Protein AF-A0A2D7F8G1-F1 (afdb_monomer_lite)

Sequence (127 aa):
MSGIPSNIEEQWAGTLAFIRKSHPWHRNAFIIFNVLLTALNIYGGPPWWGLWPLLITGLIYALHYLIYKASVIDDDWVDARAVDLRYKSYDQGHIDFIAERHDLDQVNDMLVKKGKEDKKRRKGNAD

Radius of gyration: 33.21 Å; chains: 1; bounding box: 49×46×98 Å

Structure (mmCIF, N/CA/C/O backbone):
data_AF-A0A2D7F8G1-F1
#
_entry.id   AF-A0A2D7F8G1-F1
#
loop_
_atom_site.group_PDB
_atom_site.id
_atom_site.type_symbol
_atom_site.label_atom_id
_atom_site.label_alt_id
_atom_site.label_comp_id
_atom_site.label_asym_id
_atom_site.label_entity_id
_atom_site.label_seq_id
_atom_site.pdbx_PDB_ins_code
_atom_site.Cartn_x
_atom_site.Cartn_y
_atom_site.Cartn_z
_atom_site.occupancy
_atom_site.B_iso_or_equiv
_atom_site.auth_seq_id
_atom_site.auth_comp_id
_atom_site.auth_asym_id
_atom_site.auth_atom_id
_atom_site.pdbx_PDB_model_num
ATOM 1 N N . MET A 1 1 ? -20.289 27.760 13.287 1.00 42.66 1 MET A N 1
ATOM 2 C CA . MET A 1 1 ? -20.699 27.331 11.934 1.00 42.66 1 MET A CA 1
ATOM 3 C C . MET A 1 1 ? -19.642 27.812 10.950 1.00 42.66 1 MET A C 1
ATOM 5 O O . MET A 1 1 ? -19.707 28.948 10.506 1.00 42.66 1 MET A O 1
ATOM 9 N N . SER A 1 2 ? -18.608 27.007 10.700 1.00 53.59 2 SER A N 1
ATOM 10 C CA . SER A 1 2 ? -17.578 27.294 9.694 1.00 53.59 2 SER A CA 1
ATOM 11 C C . SER A 1 2 ? -18.009 26.654 8.378 1.00 53.59 2 SER A C 1
ATOM 13 O O . SER A 1 2 ? -17.959 25.434 8.244 1.00 53.59 2 SER A O 1
ATOM 15 N N . GLY A 1 3 ? -18.501 27.471 7.446 1.00 53.44 3 GLY A N 1
ATOM 16 C CA . GLY A 1 3 ? -18.834 27.030 6.096 1.00 53.44 3 GLY A CA 1
ATOM 17 C C . GLY A 1 3 ? -17.558 26.643 5.360 1.00 53.44 3 GLY A C 1
ATOM 18 O O . GLY A 1 3 ? -16.734 27.506 5.066 1.00 53.44 3 GLY A O 1
ATOM 19 N N . ILE A 1 4 ? -17.381 25.348 5.107 1.00 63.56 4 ILE A N 1
ATOM 20 C CA . ILE A 1 4 ? -16.362 24.859 4.178 1.00 63.56 4 ILE A CA 1
ATOM 21 C C . ILE A 1 4 ? -16.738 25.419 2.798 1.00 63.56 4 ILE A C 1
ATOM 23 O O . ILE A 1 4 ? -17.893 25.270 2.390 1.00 63.56 4 ILE A O 1
ATOM 27 N N . PRO A 1 5 ? -15.832 26.116 2.094 1.00 59.25 5 PRO A N 1
ATOM 28 C CA . PRO A 1 5 ? -16.154 26.678 0.793 1.00 59.25 5 PRO A CA 1
ATOM 29 C C . PRO A 1 5 ? -16.443 25.542 -0.199 1.00 59.25 5 PRO A C 1
ATOM 31 O O . PRO A 1 5 ? -15.644 24.622 -0.368 1.00 59.25 5 PRO A O 1
ATOM 34 N N . SER A 1 6 ? -17.598 25.618 -0.864 1.00 66.12 6 SER A N 1
ATOM 35 C CA . SER A 1 6 ? -18.132 24.593 -1.776 1.00 66.12 6 SER A CA 1
ATOM 36 C C . SER A 1 6 ? -17.268 24.328 -3.017 1.00 66.12 6 SER A C 1
ATOM 38 O O . SER A 1 6 ? -17.543 23.397 -3.764 1.00 66.12 6 SER A O 1
ATOM 40 N N . ASN A 1 7 ? -16.211 25.117 -3.242 1.00 66.19 7 ASN A N 1
ATOM 41 C CA . ASN A 1 7 ? -15.282 24.944 -4.359 1.00 66.19 7 ASN A CA 1
ATOM 42 C C . ASN A 1 7 ? -14.215 23.858 -4.120 1.00 66.19 7 ASN A C 1
ATOM 44 O O . ASN A 1 7 ? -13.558 23.437 -5.070 1.00 66.19 7 ASN A O 1
ATOM 48 N N . ILE A 1 8 ? -14.017 23.422 -2.871 1.00 62.50 8 ILE A N 1
ATOM 49 C CA . ILE A 1 8 ? -13.022 22.401 -2.522 1.00 62.50 8 ILE A CA 1
ATOM 50 C C . ILE A 1 8 ? -13.524 21.024 -2.979 1.00 62.50 8 ILE A C 1
ATOM 52 O O . ILE A 1 8 ? -12.790 20.288 -3.632 1.00 62.50 8 ILE A O 1
ATOM 56 N N . GLU A 1 9 ? -14.797 20.719 -2.724 1.00 57.72 9 GLU A N 1
ATOM 57 C CA . GLU A 1 9 ? -15.470 19.473 -3.125 1.00 57.72 9 GLU A CA 1
ATOM 58 C C . GLU A 1 9 ? -15.403 19.242 -4.651 1.00 57.72 9 GLU A C 1
ATOM 60 O O . GLU A 1 9 ? -15.039 18.155 -5.103 1.00 57.72 9 GLU A O 1
ATOM 65 N N . GLU A 1 10 ? -15.649 20.278 -5.466 1.00 61.38 10 GLU A N 1
ATOM 66 C CA . GLU A 1 10 ? -15.577 20.180 -6.935 1.00 61.38 10 GLU A CA 1
ATOM 67 C C . GLU A 1 10 ? -14.147 19.964 -7.462 1.00 61.38 10 GLU A C 1
ATOM 69 O O . GLU A 1 10 ? -13.944 19.189 -8.404 1.00 61.38 10 GLU A O 1
ATOM 74 N N . GLN A 1 11 ? -13.137 20.603 -6.854 1.00 64.00 11 GLN A N 1
ATOM 75 C CA . GLN A 1 11 ? -11.735 20.422 -7.257 1.00 64.00 11 GLN A CA 1
ATOM 76 C C . GLN A 1 11 ? -11.228 19.007 -6.959 1.00 64.00 11 GLN A C 1
ATOM 78 O O . GLN A 1 11 ? -10.536 18.405 -7.790 1.00 64.00 11 GLN A O 1
ATOM 83 N N . TRP A 1 12 ? -11.592 18.443 -5.805 1.00 62.25 12 TRP A N 1
ATOM 84 C CA . TRP A 1 12 ? -11.231 17.065 -5.475 1.00 62.25 12 TRP A CA 1
ATOM 85 C C . TRP A 1 12 ? -11.991 16.064 -6.343 1.00 62.25 12 TRP A C 1
ATOM 87 O O . TRP A 1 12 ? -11.367 15.138 -6.861 1.00 62.25 12 TRP A O 1
ATOM 97 N N . ALA A 1 13 ? -13.283 16.277 -6.612 1.00 63.03 13 ALA A N 1
ATOM 98 C CA . ALA A 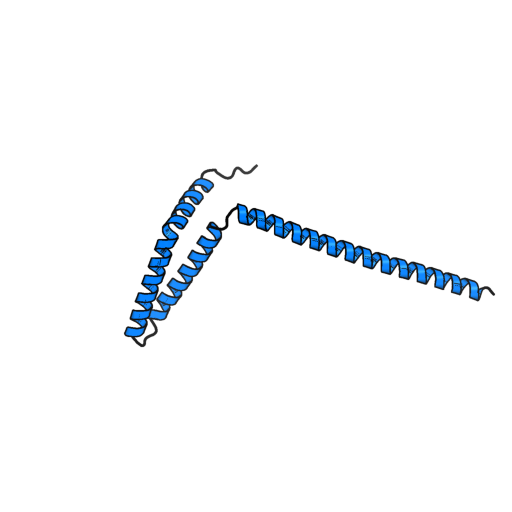1 13 ? -14.076 15.378 -7.451 1.00 63.03 13 ALA A CA 1
ATOM 99 C C . ALA A 1 13 ? -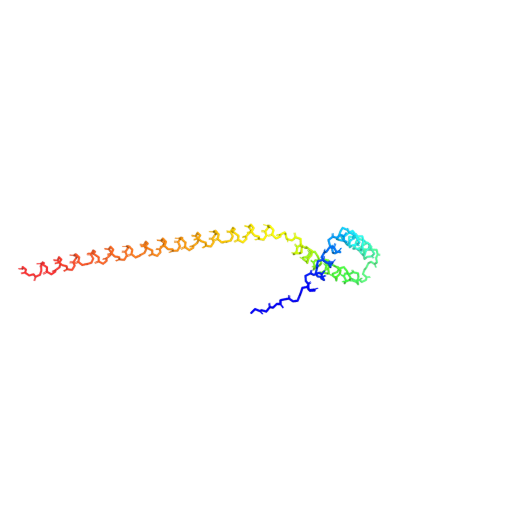13.497 15.220 -8.872 1.00 63.03 13 ALA A C 1
ATOM 101 O O . ALA A 1 13 ? -13.331 14.095 -9.356 1.00 63.03 13 ALA A O 1
ATOM 102 N N . GLY A 1 14 ? -13.109 16.323 -9.524 1.00 64.75 14 GLY A N 1
ATOM 103 C CA . GLY A 1 14 ? -12.484 16.284 -10.854 1.00 64.75 14 GLY A CA 1
ATOM 104 C C . GLY A 1 14 ? -11.115 15.591 -10.862 1.00 64.75 14 GLY A C 1
ATOM 105 O O . GLY A 1 14 ? -10.815 14.792 -11.754 1.00 64.75 14 GLY A O 1
ATOM 106 N N . THR A 1 15 ? -10.304 15.840 -9.832 1.00 64.88 15 THR A N 1
ATOM 107 C CA . THR A 1 15 ? -8.961 15.257 -9.692 1.00 64.88 15 THR A CA 1
ATOM 108 C C . THR A 1 15 ? -9.032 13.748 -9.436 1.00 64.88 15 THR A C 1
ATOM 110 O O . THR A 1 15 ? -8.316 12.969 -10.068 1.00 64.88 15 THR A O 1
ATOM 113 N N . LEU A 1 16 ? -9.953 13.307 -8.577 1.00 63.91 16 LEU A N 1
ATOM 114 C CA . LEU A 1 16 ? -10.175 11.895 -8.261 1.00 63.91 16 LEU A CA 1
ATOM 115 C C . LEU A 1 16 ? -10.766 11.129 -9.456 1.00 63.91 16 LEU A C 1
ATOM 117 O O . LEU A 1 16 ? -10.352 9.999 -9.732 1.00 63.91 16 LEU A O 1
ATOM 121 N N . ALA A 1 17 ? -11.672 11.750 -10.220 1.00 64.56 17 ALA A N 1
ATOM 122 C CA . ALA A 1 17 ? -12.223 11.166 -11.443 1.00 64.56 17 ALA A CA 1
ATOM 123 C C . ALA A 1 17 ? -11.150 10.969 -12.532 1.00 64.56 17 ALA A C 1
ATOM 125 O O . ALA A 1 17 ? -11.112 9.919 -13.184 1.00 64.56 17 ALA A O 1
ATOM 126 N N . PHE A 1 18 ? -10.242 11.938 -12.699 1.00 62.88 18 PHE A N 1
ATOM 127 C CA . PHE A 1 18 ? -9.095 11.819 -13.603 1.00 62.88 18 PHE A CA 1
ATOM 128 C C . PHE A 1 18 ? -8.158 10.678 -13.183 1.00 62.88 18 PHE A C 1
ATOM 130 O O . PHE A 1 18 ? -7.863 9.804 -14.001 1.00 62.88 18 PHE A O 1
ATOM 137 N N . ILE A 1 19 ? -7.776 10.628 -11.901 1.00 65.44 19 ILE A N 1
ATOM 138 C CA . ILE A 1 19 ? -6.920 9.574 -11.330 1.00 65.44 19 ILE A CA 1
ATOM 139 C C . ILE A 1 19 ? -7.540 8.185 -11.542 1.00 65.44 19 ILE A C 1
ATOM 141 O O . ILE A 1 19 ? -6.854 7.236 -11.931 1.00 65.44 19 ILE A O 1
ATOM 145 N N . ARG A 1 20 ? -8.857 8.049 -11.343 1.00 65.25 20 ARG A N 1
ATOM 146 C CA . ARG A 1 20 ? -9.552 6.765 -11.490 1.00 65.25 20 ARG A CA 1
ATOM 147 C C . ARG A 1 20 ? -9.540 6.254 -12.930 1.00 65.25 20 ARG A C 1
ATOM 149 O O . ARG A 1 20 ? -9.351 5.058 -13.152 1.00 65.25 20 ARG A O 1
ATOM 156 N N . LYS A 1 21 ? -9.710 7.151 -13.903 1.00 69.44 21 LYS A N 1
ATOM 157 C CA . LYS A 1 21 ? -9.724 6.810 -15.332 1.00 69.44 21 LYS A CA 1
ATOM 158 C C . LYS A 1 21 ? -8.322 6.547 -15.889 1.00 69.44 21 LYS A C 1
ATOM 160 O O . LYS A 1 21 ? -8.173 5.702 -16.769 1.00 69.44 21 LYS A O 1
ATOM 165 N N . SER A 1 22 ? -7.298 7.236 -15.384 1.00 67.44 22 SER A N 1
ATOM 166 C CA . SER A 1 22 ? -5.916 7.099 -15.861 1.00 67.44 22 SER A CA 1
ATOM 167 C C . SER A 1 22 ? -5.141 5.944 -15.209 1.00 67.44 22 SER A C 1
ATOM 169 O O . SER A 1 22 ? -4.127 5.505 -15.753 1.00 67.44 22 SER A O 1
ATOM 171 N N . HIS A 1 23 ? -5.627 5.386 -14.094 1.00 69.06 23 HIS A N 1
ATOM 172 C CA . HIS A 1 23 ? -4.982 4.292 -13.358 1.00 69.06 23 HIS A CA 1
ATOM 173 C C . HIS A 1 23 ? -4.543 3.070 -14.206 1.00 69.06 23 HIS A C 1
ATOM 175 O O . HIS A 1 23 ? -3.383 2.663 -14.087 1.00 69.06 23 HIS A O 1
ATOM 181 N N . PRO A 1 24 ? -5.372 2.469 -15.093 1.00 73.25 24 PRO A N 1
ATOM 182 C CA . PRO A 1 24 ? -4.924 1.329 -15.901 1.00 73.25 24 PRO A CA 1
ATOM 183 C C . PRO A 1 24 ? -3.810 1.704 -16.889 1.00 73.25 24 PRO A C 1
ATOM 185 O O . PRO A 1 24 ? -2.955 0.872 -17.189 1.00 73.25 24 PRO A O 1
ATOM 188 N N . TRP A 1 25 ? -3.787 2.955 -17.358 1.00 78.06 25 TRP A N 1
ATOM 189 C CA . TRP A 1 25 ? -2.734 3.464 -18.232 1.00 78.06 25 TRP A CA 1
ATOM 190 C C . TRP A 1 25 ? -1.429 3.683 -17.462 1.00 78.06 25 TRP A C 1
ATOM 192 O O . TRP A 1 25 ? -0.388 3.203 -17.901 1.00 78.06 25 TRP A O 1
ATOM 202 N N . HIS A 1 26 ? -1.484 4.294 -16.273 1.00 76.81 26 HIS A N 1
ATOM 203 C CA . HIS A 1 26 ? -0.309 4.473 -15.412 1.00 76.81 26 HIS A CA 1
ATOM 204 C C . HIS A 1 26 ? 0.301 3.142 -14.971 1.00 76.81 26 HIS A C 1
ATOM 206 O O . HIS A 1 26 ? 1.519 2.987 -15.022 1.00 76.81 26 HIS A O 1
ATOM 212 N N . ARG A 1 27 ? -0.531 2.153 -14.615 1.00 79.38 27 ARG A N 1
ATOM 213 C CA . ARG A 1 27 ? -0.079 0.789 -14.309 1.00 79.38 27 ARG A CA 1
ATOM 214 C C . ARG A 1 27 ? 0.681 0.177 -15.480 1.00 79.38 27 ARG A C 1
ATOM 216 O O . ARG A 1 27 ? 1.793 -0.310 -15.304 1.00 79.38 27 ARG A O 1
ATOM 223 N N . ASN A 1 28 ? 0.088 0.193 -16.672 1.00 81.00 28 ASN A N 1
ATOM 224 C CA . ASN A 1 28 ? 0.702 -0.433 -17.838 1.00 81.00 28 ASN A CA 1
ATOM 225 C C . ASN A 1 28 ? 1.978 0.312 -18.264 1.00 81.00 28 ASN A C 1
ATOM 227 O O . ASN A 1 28 ? 2.982 -0.332 -18.554 1.00 81.00 28 ASN A O 1
ATOM 231 N N . ALA A 1 29 ? 1.978 1.649 -18.231 1.00 83.12 29 ALA A N 1
ATOM 232 C CA . ALA A 1 29 ? 3.160 2.464 -18.507 1.00 83.12 29 ALA A CA 1
ATOM 233 C C . ALA A 1 29 ? 4.292 2.188 -17.506 1.00 83.12 29 ALA A C 1
ATOM 235 O O . ALA A 1 29 ? 5.441 2.038 -17.913 1.00 83.12 29 ALA A O 1
ATOM 236 N N . PHE A 1 30 ? 3.970 2.049 -16.217 1.00 81.38 30 PHE A N 1
ATOM 237 C CA . PHE A 1 30 ? 4.938 1.709 -15.178 1.00 81.38 30 PHE A CA 1
ATOM 238 C C . PHE A 1 30 ? 5.564 0.325 -15.394 1.00 81.38 30 PHE A C 1
ATOM 240 O O . PHE A 1 30 ? 6.787 0.191 -15.319 1.00 81.38 30 PHE A O 1
ATOM 247 N N . ILE A 1 31 ? 4.745 -0.686 -15.706 1.00 84.81 31 ILE A N 1
ATOM 248 C CA . ILE A 1 31 ? 5.215 -2.049 -15.991 1.00 84.81 31 ILE A CA 1
ATOM 249 C C . ILE A 1 31 ? 6.128 -2.047 -17.218 1.00 84.81 31 ILE A C 1
ATOM 251 O O . ILE A 1 31 ? 7.237 -2.566 -17.146 1.00 84.81 31 ILE A O 1
ATOM 255 N N . ILE A 1 32 ? 5.696 -1.429 -18.321 1.00 87.06 32 ILE A N 1
ATOM 256 C CA . ILE A 1 32 ? 6.484 -1.364 -19.560 1.00 87.06 32 ILE A CA 1
ATOM 257 C C . ILE A 1 32 ? 7.812 -0.645 -19.309 1.00 87.06 32 ILE A C 1
ATOM 259 O O . ILE A 1 32 ? 8.863 -1.152 -19.692 1.00 87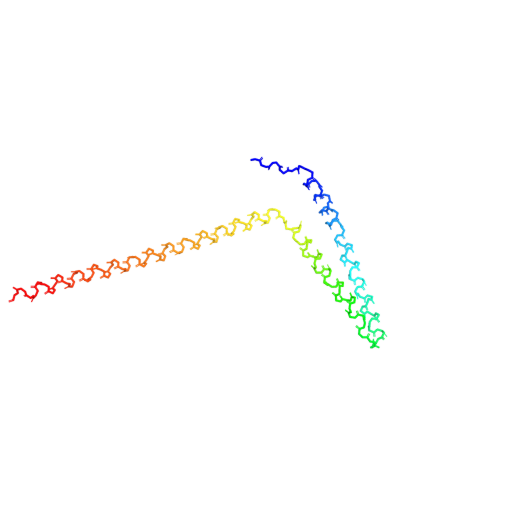.06 32 ILE A O 1
ATOM 263 N N . PHE A 1 33 ? 7.782 0.498 -18.620 1.00 86.12 33 PHE A N 1
ATOM 264 C CA . PHE A 1 33 ? 8.985 1.254 -18.289 1.00 86.12 33 PHE A CA 1
ATOM 265 C C . PHE A 1 33 ? 9.963 0.439 -17.432 1.00 86.12 33 PHE A C 1
ATOM 267 O O . PHE A 1 33 ? 11.148 0.387 -17.749 1.00 86.12 33 PHE A O 1
ATOM 274 N N . ASN A 1 34 ? 9.480 -0.246 -16.390 1.00 84.19 34 ASN A N 1
ATOM 275 C CA . ASN A 1 34 ? 10.334 -1.061 -15.522 1.00 84.19 34 ASN A CA 1
ATOM 276 C C . ASN A 1 34 ? 10.905 -2.272 -16.253 1.00 84.19 34 ASN A C 1
ATOM 278 O O . ASN A 1 34 ? 12.091 -2.542 -16.117 1.00 84.19 34 ASN A O 1
ATOM 282 N N . VAL A 1 35 ? 10.108 -2.962 -17.073 1.00 87.38 35 VAL A N 1
ATOM 283 C CA . VAL A 1 35 ? 10.587 -4.095 -17.880 1.00 87.38 35 VAL A CA 1
ATOM 284 C C . VAL A 1 35 ? 11.697 -3.651 -18.833 1.00 87.38 35 VAL A C 1
ATOM 286 O O . VAL A 1 35 ? 12.740 -4.301 -18.898 1.00 87.38 35 VAL A O 1
ATOM 289 N N . LEU A 1 36 ? 11.513 -2.524 -19.529 1.00 87.25 36 LEU A N 1
ATOM 290 C CA . LEU A 1 36 ? 12.532 -1.969 -20.423 1.00 87.25 36 LEU A CA 1
ATOM 291 C C . LEU A 1 36 ? 13.794 -1.565 -19.659 1.00 87.25 36 LEU A C 1
ATOM 293 O O . LEU A 1 36 ? 14.903 -1.886 -20.081 1.00 87.25 36 LEU A O 1
ATOM 297 N N . LEU A 1 37 ? 13.636 -0.898 -18.518 1.00 83.06 37 LEU A N 1
ATOM 298 C CA . LEU A 1 37 ? 14.755 -0.437 -17.707 1.00 83.06 37 LEU A CA 1
ATOM 299 C C . LEU A 1 37 ? 15.535 -1.608 -17.090 1.00 83.06 37 LEU A C 1
ATOM 301 O O . LEU A 1 37 ? 16.764 -1.592 -17.081 1.00 83.06 37 LEU A O 1
ATOM 305 N N . THR A 1 38 ? 14.847 -2.658 -16.638 1.00 82.38 38 THR A N 1
ATOM 306 C CA . THR A 1 38 ? 15.470 -3.902 -16.174 1.00 82.38 38 THR A CA 1
ATOM 307 C C . THR A 1 38 ? 16.205 -4.611 -17.309 1.00 82.38 38 THR A C 1
ATOM 309 O O . THR A 1 38 ? 17.342 -5.029 -17.109 1.00 82.38 38 THR A O 1
ATOM 312 N N . ALA A 1 39 ? 15.615 -4.708 -18.504 1.00 84.88 39 ALA A N 1
ATOM 313 C CA . ALA A 1 39 ? 16.273 -5.309 -19.664 1.00 84.88 39 ALA A CA 1
ATOM 314 C C . ALA A 1 39 ? 17.547 -4.543 -20.063 1.00 84.88 39 ALA A C 1
ATOM 316 O O . ALA A 1 39 ? 18.586 -5.158 -20.302 1.00 84.88 39 ALA A O 1
ATOM 317 N N . LEU A 1 40 ? 17.498 -3.206 -20.055 1.00 83.81 40 LEU A N 1
ATOM 318 C CA . LEU A 1 40 ? 18.664 -2.349 -20.290 1.00 83.81 40 LEU A CA 1
ATOM 319 C C . LEU A 1 40 ? 19.729 -2.508 -19.201 1.00 83.81 40 LEU A C 1
ATOM 321 O O . LEU A 1 40 ? 20.914 -2.533 -19.516 1.00 83.81 40 LEU A O 1
ATOM 325 N N . ASN A 1 41 ? 19.327 -2.654 -17.937 1.00 82.50 41 ASN A N 1
ATOM 326 C CA . ASN A 1 41 ? 20.253 -2.874 -16.828 1.00 82.50 41 ASN A CA 1
ATOM 327 C C . ASN A 1 41 ? 20.935 -4.255 -16.905 1.00 82.50 41 ASN A C 1
ATOM 329 O O . ASN A 1 41 ? 22.119 -4.367 -16.607 1.00 82.50 41 ASN A O 1
ATOM 333 N N . ILE A 1 42 ? 20.219 -5.297 -17.349 1.00 81.94 42 ILE A N 1
ATOM 334 C CA . ILE A 1 42 ? 20.794 -6.632 -17.600 1.00 81.94 42 ILE A CA 1
ATOM 335 C C . ILE A 1 42 ? 21.775 -6.583 -18.779 1.00 81.94 42 ILE A C 1
ATOM 337 O O . ILE A 1 42 ? 22.866 -7.141 -18.689 1.00 81.94 42 ILE A O 1
ATOM 341 N N . TYR A 1 43 ? 21.406 -5.903 -19.868 1.00 83.00 43 TYR A N 1
ATOM 342 C CA . TYR A 1 43 ? 22.247 -5.785 -21.062 1.00 83.00 43 TYR A CA 1
ATOM 343 C C . TYR A 1 43 ? 23.493 -4.914 -20.832 1.00 83.00 43 TYR A C 1
ATOM 345 O O . TYR A 1 43 ? 24.560 -5.209 -21.362 1.00 83.00 43 TYR A O 1
ATOM 353 N N . GLY A 1 44 ? 23.369 -3.847 -20.037 1.00 78.44 44 GLY A N 1
ATOM 354 C CA . GLY A 1 44 ? 24.443 -2.889 -19.773 1.00 78.44 44 GLY A CA 1
ATOM 355 C C . GLY A 1 44 ? 25.547 -3.389 -18.835 1.00 78.44 44 GLY A C 1
ATOM 356 O O . GLY A 1 44 ? 26.634 -2.817 -18.844 1.00 78.44 44 GLY A O 1
ATOM 357 N N . GLY A 1 45 ? 25.306 -4.450 -18.054 1.00 72.31 45 GLY A N 1
ATOM 358 C CA . GLY A 1 45 ? 26.274 -4.974 -17.084 1.00 72.31 45 GLY A CA 1
ATOM 359 C C . GLY A 1 45 ? 26.631 -3.974 -15.965 1.00 72.31 45 GLY A C 1
ATOM 360 O O . GLY A 1 45 ? 25.934 -2.977 -15.772 1.00 72.31 45 GLY A O 1
ATOM 361 N N . PRO A 1 46 ? 27.702 -4.218 -15.181 1.00 72.19 46 PRO A N 1
ATOM 362 C CA . PRO A 1 46 ? 28.212 -3.235 -14.223 1.00 72.19 46 PRO A CA 1
ATOM 363 C C . PRO A 1 46 ? 28.602 -1.955 -14.980 1.00 72.19 46 PRO A C 1
ATOM 365 O O . PRO A 1 46 ? 29.366 -2.050 -15.940 1.00 72.19 46 PRO A O 1
ATOM 368 N N . PRO A 1 47 ? 28.131 -0.761 -14.578 1.00 70.81 47 PRO A N 1
ATOM 369 C CA . PRO A 1 47 ? 27.788 -0.370 -13.214 1.00 70.81 47 PRO A CA 1
ATOM 370 C C . PRO A 1 47 ? 26.283 -0.376 -12.904 1.00 70.81 47 PRO A C 1
ATOM 372 O O . PRO A 1 47 ? 25.441 -0.181 -13.769 1.00 70.81 47 PRO A O 1
ATOM 375 N N . TRP A 1 48 ? 25.960 -0.507 -11.615 1.00 69.94 48 TRP A N 1
ATOM 376 C CA . TRP A 1 48 ? 24.618 -0.575 -11.012 1.00 69.94 48 TRP A CA 1
ATOM 377 C C . TRP A 1 48 ? 23.765 0.703 -11.157 1.00 69.94 48 TRP A C 1
ATOM 379 O O . TRP A 1 48 ? 22.877 0.966 -10.348 1.00 69.94 48 TRP A O 1
ATOM 389 N N . TRP A 1 49 ? 24.031 1.537 -12.159 1.00 77.38 49 TRP A N 1
ATOM 390 C CA . TRP A 1 49 ? 23.356 2.815 -12.351 1.00 77.38 49 TRP A CA 1
ATOM 391 C C . TRP A 1 49 ? 21.859 2.632 -12.645 1.00 77.38 49 TRP A C 1
ATOM 393 O O . TRP A 1 49 ? 21.055 3.428 -12.168 1.00 77.38 49 TRP A O 1
ATOM 403 N N . GLY A 1 50 ? 21.469 1.558 -13.345 1.00 74.00 50 GLY A N 1
ATOM 404 C CA . GLY A 1 50 ? 20.069 1.259 -13.664 1.00 74.00 50 GLY A CA 1
ATOM 405 C C . GLY A 1 50 ? 19.228 0.836 -12.454 1.00 74.00 50 GLY A C 1
ATOM 406 O O . GLY A 1 50 ? 18.000 0.835 -12.534 1.00 74.00 50 GLY A O 1
ATOM 407 N N . LEU A 1 51 ? 19.859 0.552 -11.307 1.00 77.88 51 LEU A N 1
ATOM 408 C CA . LEU A 1 51 ? 19.163 0.277 -10.048 1.00 77.88 51 LEU A CA 1
ATOM 409 C C . LEU A 1 51 ? 18.460 1.525 -9.493 1.00 77.88 51 LEU A C 1
ATOM 411 O O . LEU A 1 51 ? 17.369 1.419 -8.936 1.00 77.88 51 LEU A O 1
ATOM 415 N N . TRP A 1 52 ? 19.057 2.711 -9.644 1.00 83.12 52 TRP A N 1
ATOM 416 C CA . TRP A 1 52 ? 18.521 3.935 -9.041 1.00 83.12 52 TRP A CA 1
ATOM 417 C C . TRP A 1 52 ? 17.192 4.373 -9.660 1.00 83.12 52 TRP A C 1
ATOM 419 O O . TRP A 1 52 ? 16.247 4.606 -8.902 1.00 83.12 52 TRP A O 1
ATOM 429 N N . PRO A 1 53 ? 17.039 4.430 -10.997 1.00 82.31 53 PRO A N 1
ATOM 430 C CA . PRO A 1 53 ? 15.747 4.760 -11.578 1.00 82.31 53 PRO A CA 1
ATOM 431 C C . PRO A 1 53 ? 14.704 3.656 -11.330 1.00 82.31 53 PRO A C 1
ATOM 433 O O . PRO A 1 53 ? 13.529 3.983 -11.169 1.00 82.31 53 PRO A O 1
ATOM 436 N N . LEU A 1 54 ? 15.100 2.379 -11.197 1.00 80.69 54 LEU A N 1
ATOM 437 C CA . LEU A 1 54 ? 14.190 1.298 -10.776 1.00 80.69 54 LEU A CA 1
ATOM 438 C C . LEU A 1 54 ? 13.649 1.534 -9.359 1.00 80.69 54 LEU A C 1
ATOM 440 O O . LEU A 1 54 ? 12.441 1.474 -9.143 1.00 80.69 54 LEU A O 1
ATOM 444 N N . LEU A 1 55 ? 14.518 1.869 -8.401 1.00 84.69 55 LEU A N 1
ATOM 445 C CA . LEU A 1 55 ? 14.106 2.169 -7.026 1.00 84.69 55 LEU A CA 1
ATOM 446 C C . LEU A 1 55 ? 13.193 3.394 -6.949 1.00 84.69 55 LEU A C 1
ATOM 448 O O . LEU A 1 55 ? 12.143 3.342 -6.310 1.00 84.69 55 LEU A O 1
ATOM 452 N N . ILE A 1 56 ? 13.575 4.488 -7.615 1.00 88.44 56 ILE A N 1
ATOM 453 C CA . ILE A 1 56 ? 12.804 5.736 -7.599 1.00 88.44 56 ILE A CA 1
ATOM 454 C C . ILE A 1 56 ? 11.425 5.511 -8.214 1.00 88.44 56 ILE A C 1
ATOM 456 O O . ILE A 1 56 ? 10.414 5.876 -7.616 1.00 88.44 56 ILE A O 1
ATOM 460 N N . THR A 1 57 ? 11.363 4.881 -9.388 1.00 84.38 57 THR A N 1
ATOM 461 C CA . THR A 1 57 ? 10.072 4.632 -10.033 1.00 84.38 57 THR A CA 1
ATOM 462 C C . THR A 1 57 ? 9.229 3.645 -9.233 1.00 84.38 57 THR A C 1
ATOM 464 O O . THR A 1 57 ? 8.031 3.880 -9.085 1.00 84.38 57 THR A O 1
ATOM 467 N N . GLY A 1 58 ? 9.832 2.608 -8.645 1.00 83.00 58 GLY A N 1
ATOM 468 C CA . GLY A 1 58 ? 9.157 1.681 -7.735 1.00 83.00 58 GLY A CA 1
ATOM 469 C C . GLY A 1 58 ? 8.504 2.378 -6.543 1.00 83.00 58 GLY A C 1
ATOM 470 O O . GLY A 1 58 ? 7.325 2.151 -6.268 1.00 83.00 58 GLY A O 1
ATOM 471 N N . LEU A 1 59 ? 9.231 3.278 -5.876 1.00 88.50 59 LEU A N 1
ATOM 472 C CA . LEU A 1 59 ? 8.700 4.062 -4.758 1.00 88.50 59 LEU A CA 1
ATOM 473 C C . LEU A 1 59 ? 7.566 4.996 -5.191 1.00 88.50 59 LEU A C 1
ATOM 475 O O . LEU A 1 59 ? 6.529 5.048 -4.530 1.00 88.50 59 LEU A O 1
ATOM 479 N N . ILE A 1 60 ? 7.732 5.699 -6.314 1.00 87.81 60 ILE A N 1
ATOM 480 C CA . ILE A 1 60 ? 6.696 6.585 -6.862 1.00 87.81 60 ILE A CA 1
ATOM 481 C C . ILE A 1 60 ? 5.427 5.791 -7.183 1.00 87.81 60 ILE A C 1
ATOM 483 O O . ILE A 1 60 ? 4.323 6.230 -6.860 1.00 87.81 60 ILE A O 1
ATOM 487 N N . TYR A 1 61 ? 5.566 4.607 -7.779 1.00 82.19 61 TYR A N 1
ATOM 488 C CA . TYR A 1 61 ? 4.426 3.757 -8.100 1.00 82.19 61 TYR A CA 1
ATOM 489 C C . TYR A 1 61 ? 3.743 3.195 -6.852 1.00 82.19 61 TYR A C 1
ATOM 491 O O . TYR A 1 61 ? 2.516 3.190 -6.788 1.00 82.19 61 TYR A O 1
ATOM 499 N N . ALA A 1 62 ? 4.507 2.783 -5.838 1.00 84.69 62 ALA A N 1
ATOM 500 C CA . ALA A 1 62 ? 3.951 2.353 -4.558 1.00 84.69 62 ALA A CA 1
ATOM 501 C C . ALA A 1 62 ? 3.131 3.473 -3.901 1.00 84.69 62 ALA A C 1
ATOM 503 O O . ALA A 1 62 ? 1.995 3.245 -3.483 1.00 84.69 62 ALA A O 1
ATOM 504 N N . LEU A 1 63 ? 3.664 4.698 -3.878 1.00 86.38 63 LEU A N 1
ATOM 505 C CA . LEU A 1 63 ? 2.950 5.865 -3.366 1.00 86.38 63 LEU A CA 1
ATOM 506 C C . LEU A 1 63 ? 1.671 6.139 -4.170 1.00 86.38 63 LEU A C 1
ATOM 508 O O . LEU A 1 63 ? 0.603 6.327 -3.590 1.00 86.38 63 LEU A O 1
ATOM 512 N N . HIS A 1 64 ? 1.757 6.108 -5.501 1.00 82.38 64 HIS A N 1
ATOM 513 C CA . HIS A 1 64 ? 0.605 6.312 -6.377 1.00 82.38 64 HIS A CA 1
ATOM 514 C C . HIS A 1 64 ? -0.484 5.255 -6.150 1.00 82.38 64 HIS A C 1
ATOM 516 O O . HIS A 1 64 ? -1.664 5.589 -6.060 1.00 82.38 64 HIS A O 1
ATOM 522 N N . TYR A 1 65 ? -0.093 3.988 -5.996 1.00 80.62 65 TYR A N 1
ATOM 523 C CA . TYR A 1 65 ? -1.009 2.894 -5.695 1.00 80.62 65 TYR A CA 1
ATOM 524 C C . TYR A 1 65 ? -1.695 3.076 -4.338 1.00 80.62 65 TYR A C 1
ATOM 526 O O . TYR A 1 65 ? -2.900 2.859 -4.240 1.00 80.62 65 TYR A O 1
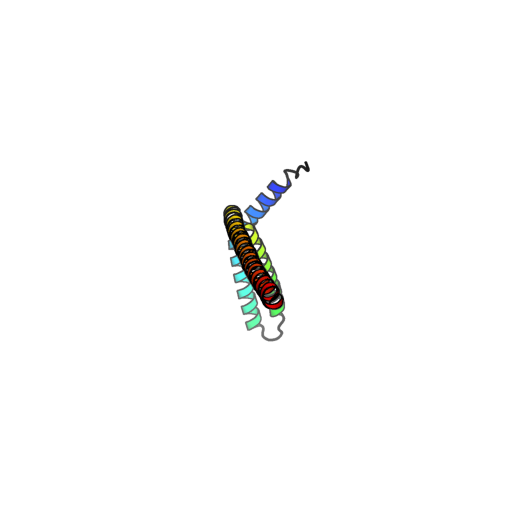ATOM 534 N N . LEU A 1 66 ? -0.968 3.510 -3.303 1.00 82.19 66 LEU A N 1
ATOM 535 C CA . LEU A 1 66 ? -1.556 3.784 -1.990 1.00 82.19 66 LEU A CA 1
ATOM 536 C C . LEU A 1 66 ? -2.574 4.929 -2.050 1.00 82.19 66 LEU A C 1
ATOM 538 O O . LEU A 1 66 ? -3.664 4.792 -1.502 1.00 82.19 66 LEU A O 1
ATOM 542 N N . ILE A 1 67 ? -2.266 6.015 -2.765 1.00 79.44 67 ILE A N 1
ATOM 543 C CA . ILE A 1 67 ? -3.185 7.149 -2.962 1.00 79.44 67 ILE A CA 1
ATOM 544 C C . ILE A 1 67 ? -4.423 6.720 -3.763 1.00 79.44 67 ILE A C 1
ATOM 546 O O . ILE A 1 67 ? -5.553 7.059 -3.407 1.00 79.44 67 ILE A O 1
ATOM 550 N N . TYR A 1 68 ? -4.240 5.935 -4.826 1.00 76.69 68 TYR A N 1
ATOM 551 C CA . TYR A 1 68 ? -5.357 5.373 -5.582 1.00 76.69 68 TYR A CA 1
ATOM 552 C C . TYR A 1 68 ? -6.214 4.463 -4.701 1.00 76.69 68 TYR A C 1
ATOM 554 O O . TYR A 1 68 ? -7.434 4.580 -4.672 1.00 76.69 68 TYR A O 1
ATOM 562 N N . LYS A 1 69 ? -5.585 3.573 -3.932 1.00 75.38 69 LYS A N 1
ATOM 563 C CA . LYS A 1 69 ? -6.314 2.658 -3.061 1.00 75.38 69 LYS A CA 1
ATOM 564 C C . LYS A 1 69 ? -7.081 3.417 -1.985 1.00 75.38 69 LYS A C 1
ATOM 566 O O . LYS A 1 69 ? -8.224 3.059 -1.741 1.00 75.38 69 LYS A O 1
ATOM 571 N N . ALA A 1 70 ? -6.496 4.469 -1.417 1.00 76.00 70 ALA A N 1
ATOM 572 C CA . ALA A 1 70 ? -7.163 5.352 -0.468 1.00 76.00 70 ALA A CA 1
ATOM 573 C C . ALA A 1 70 ? -8.340 6.118 -1.096 1.00 76.00 70 ALA A C 1
ATOM 575 O O . ALA A 1 70 ? -9.373 6.255 -0.459 1.00 76.00 70 ALA A O 1
ATOM 576 N N . SER A 1 71 ? -8.226 6.558 -2.353 1.00 68.81 71 SER A N 1
ATOM 577 C CA . SER A 1 71 ? -9.303 7.275 -3.068 1.00 68.81 71 SER A CA 1
ATOM 578 C C . SER A 1 71 ? -10.390 6.380 -3.677 1.00 68.81 71 SER A C 1
ATOM 580 O O . SER A 1 71 ? -11.405 6.872 -4.174 1.00 68.81 71 SER A O 1
ATOM 582 N N . VAL A 1 72 ? -10.168 5.067 -3.697 1.00 69.88 72 VAL A N 1
ATOM 583 C CA . VAL A 1 72 ? -11.135 4.054 -4.152 1.00 69.88 72 VAL A CA 1
ATOM 584 C C . VAL A 1 72 ? -11.721 3.275 -2.976 1.00 69.88 72 VAL A C 1
ATOM 586 O O . VAL A 1 72 ? -12.545 2.387 -3.177 1.00 69.88 72 VAL A O 1
ATOM 589 N N . ILE A 1 73 ? -11.321 3.592 -1.743 1.00 68.56 73 ILE A N 1
ATOM 590 C CA . ILE A 1 73 ? -12.093 3.171 -0.581 1.00 68.56 73 ILE A CA 1
ATOM 591 C C . ILE A 1 73 ? -13.467 3.833 -0.711 1.00 68.56 73 ILE A C 1
ATOM 593 O O . ILE A 1 73 ? -13.576 5.053 -0.751 1.00 68.56 73 ILE A O 1
ATOM 597 N N . ASP A 1 74 ? -14.472 2.985 -0.889 1.00 63.38 74 ASP A N 1
ATOM 598 C CA . ASP A 1 74 ? -15.870 3.361 -1.028 1.00 63.38 74 ASP A CA 1
ATOM 599 C C . ASP A 1 74 ? -16.366 3.925 0.305 1.00 63.38 74 ASP A C 1
ATOM 601 O O . ASP A 1 74 ? -16.067 3.337 1.351 1.00 63.38 74 ASP A O 1
ATOM 605 N N . ASP A 1 75 ? -17.111 5.027 0.283 1.00 64.38 75 ASP A N 1
ATOM 606 C CA . ASP A 1 75 ? -17.717 5.589 1.494 1.00 64.38 75 ASP A CA 1
ATOM 607 C C . ASP A 1 75 ? -18.613 4.535 2.169 1.00 64.38 75 ASP A C 1
ATOM 609 O O . ASP A 1 75 ? -18.582 4.382 3.390 1.00 64.38 75 ASP A O 1
ATOM 613 N N . ASP A 1 76 ? -19.264 3.674 1.376 1.00 69.12 76 ASP A N 1
ATOM 614 C CA . ASP A 1 76 ? -20.041 2.532 1.870 1.00 69.12 76 ASP A CA 1
ATOM 615 C C . ASP A 1 76 ? -19.171 1.502 2.615 1.00 69.12 76 ASP A C 1
ATOM 617 O O . ASP A 1 76 ? -19.590 0.906 3.613 1.00 69.12 76 ASP A O 1
ATOM 621 N N . TRP A 1 77 ? -17.929 1.282 2.163 1.00 76.50 77 TRP A N 1
ATOM 622 C CA . TRP A 1 77 ? -16.979 0.419 2.872 1.00 76.50 77 TRP A CA 1
ATOM 623 C C . TRP A 1 77 ? -16.516 1.065 4.177 1.00 76.50 77 TRP A C 1
ATOM 625 O O . TRP A 1 77 ? -16.351 0.360 5.177 1.00 76.50 77 TRP A O 1
ATOM 635 N N . VAL A 1 78 ? -16.306 2.385 4.184 1.00 78.25 78 VAL A N 1
ATOM 636 C CA . VAL A 1 78 ? -15.926 3.130 5.391 1.00 78.25 78 VAL A CA 1
ATOM 637 C C . VAL A 1 78 ? -17.038 3.052 6.423 1.00 78.25 78 VAL A C 1
ATOM 639 O O . VAL A 1 78 ? -16.754 2.707 7.569 1.00 78.25 78 VAL A O 1
ATOM 642 N N . ASP A 1 79 ? -18.284 3.283 6.024 1.00 76.56 79 ASP A N 1
ATOM 643 C CA . ASP A 1 79 ? -19.438 3.230 6.917 1.00 76.56 79 ASP A CA 1
ATOM 644 C C . ASP A 1 79 ? -19.659 1.818 7.461 1.00 76.56 79 ASP A C 1
ATOM 646 O O . ASP A 1 79 ? -19.749 1.627 8.679 1.00 76.56 79 ASP A O 1
ATOM 650 N N . ALA A 1 80 ? -19.629 0.797 6.599 1.00 79.44 80 ALA A N 1
ATOM 651 C CA . ALA A 1 80 ? -19.713 -0.596 7.034 1.00 79.44 80 ALA A CA 1
ATOM 652 C C . ALA A 1 80 ? -18.589 -0.955 8.021 1.00 79.44 80 ALA A C 1
ATOM 654 O O . ALA A 1 80 ? -18.813 -1.646 9.021 1.00 79.44 80 ALA A O 1
ATOM 655 N N . ARG A 1 81 ? -17.371 -0.456 7.783 1.00 81.75 81 ARG A N 1
ATOM 656 C CA . ARG A 1 81 ? -16.220 -0.718 8.649 1.00 81.75 81 ARG A CA 1
ATOM 657 C C . ARG A 1 81 ? -16.263 0.066 9.957 1.00 81.75 81 ARG A C 1
ATOM 659 O O . ARG A 1 81 ? -15.860 -0.473 10.987 1.00 81.75 81 ARG A O 1
ATOM 666 N N . ALA A 1 82 ? -16.746 1.302 9.941 1.00 80.44 82 ALA A N 1
ATOM 667 C CA . ALA A 1 82 ? -16.938 2.121 11.130 1.00 80.44 82 ALA A CA 1
ATOM 668 C C . ALA A 1 82 ? -17.995 1.504 12.054 1.00 80.44 82 ALA A C 1
ATOM 670 O O . ALA A 1 82 ? -17.814 1.480 13.273 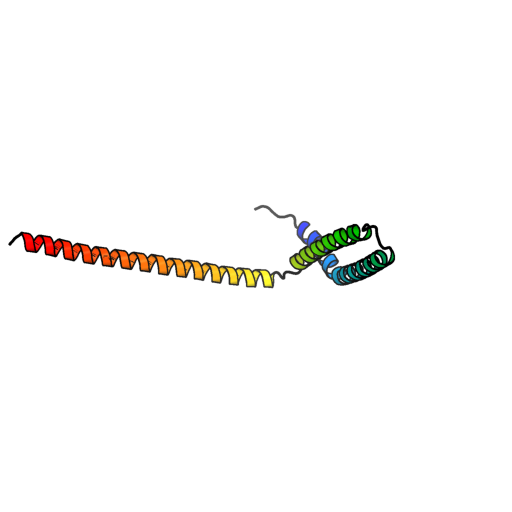1.00 80.44 82 ALA A O 1
ATOM 671 N N . VAL A 1 83 ? -19.063 0.946 11.478 1.00 83.12 83 VAL A N 1
ATOM 672 C CA . VAL A 1 83 ? -20.091 0.199 12.209 1.00 83.12 83 VAL A CA 1
ATOM 673 C C . VAL A 1 83 ? -19.507 -1.071 12.836 1.00 83.12 83 VAL A C 1
ATOM 675 O O . VAL A 1 83 ? -19.679 -1.279 14.035 1.00 83.12 83 VAL A O 1
ATOM 678 N N . ASP A 1 84 ? -18.752 -1.878 12.085 1.00 84.56 84 ASP A N 1
ATOM 679 C CA . ASP A 1 84 ? -18.077 -3.081 12.610 1.00 84.56 84 ASP A CA 1
ATOM 680 C C . ASP A 1 84 ? -17.093 -2.753 13.752 1.00 84.56 84 ASP A C 1
ATOM 682 O O . ASP A 1 84 ? -17.089 -3.408 14.795 1.00 84.56 84 ASP A O 1
ATOM 686 N N . LEU A 1 85 ? -16.300 -1.687 13.602 1.00 82.94 85 LEU A N 1
ATOM 687 C CA . LEU A 1 85 ? -15.409 -1.186 14.655 1.00 82.94 85 LEU A CA 1
ATOM 688 C C . LEU A 1 85 ? -16.181 -0.753 15.904 1.00 82.94 85 LEU A C 1
ATOM 690 O O . LEU A 1 85 ? -15.766 -1.083 17.015 1.00 82.94 85 LEU A O 1
ATOM 694 N N . ARG A 1 86 ? -17.314 -0.059 15.739 1.00 76.12 86 ARG A N 1
ATOM 695 C CA . ARG A 1 86 ? -18.187 0.316 16.859 1.00 76.12 86 ARG A CA 1
ATOM 696 C C . ARG A 1 86 ? -18.729 -0.911 17.577 1.00 76.12 86 ARG A C 1
ATOM 698 O O . ARG A 1 86 ? -18.621 -0.958 18.798 1.00 76.12 86 ARG A O 1
ATOM 705 N N . TYR A 1 87 ? -19.231 -1.910 16.853 1.00 76.06 87 TYR A N 1
ATOM 706 C CA . TYR A 1 87 ? -19.712 -3.155 17.458 1.00 76.06 87 TYR A CA 1
ATOM 707 C C . TYR A 1 87 ? -18.614 -3.884 18.235 1.00 76.06 87 TYR A C 1
ATOM 709 O O . TYR A 1 87 ? -18.845 -4.278 19.373 1.00 76.06 87 TYR A O 1
ATOM 717 N N . LYS A 1 88 ? -17.401 -3.984 17.682 1.00 75.00 88 LYS A N 1
ATOM 718 C CA . LYS A 1 88 ? -16.258 -4.599 18.379 1.00 75.00 88 LYS A CA 1
ATOM 719 C C . LYS A 1 88 ? -15.842 -3.823 19.625 1.00 75.00 88 LYS A C 1
ATOM 721 O O . LYS A 1 88 ? -15.569 -4.423 20.657 1.00 75.00 88 LYS A O 1
ATOM 726 N N . SER A 1 89 ? -15.826 -2.493 19.554 1.00 70.56 89 SER A N 1
ATOM 727 C CA . SER A 1 89 ? -15.518 -1.654 20.719 1.00 70.56 89 SER A CA 1
ATOM 728 C C . SER A 1 89 ? -16.607 -1.714 21.797 1.00 70.56 89 SER A C 1
ATOM 730 O O . SER A 1 89 ? -16.301 -1.679 22.985 1.00 70.56 89 SER A O 1
ATOM 732 N N . TYR A 1 90 ? -17.872 -1.851 21.388 1.00 72.12 90 TYR A N 1
ATOM 733 C CA . TYR A 1 90 ? -19.002 -2.023 22.295 1.00 72.12 90 TYR A CA 1
ATOM 734 C C . TYR A 1 90 ? -18.936 -3.369 23.018 1.00 72.12 90 TYR A C 1
ATOM 736 O O . TYR A 1 90 ? -19.117 -3.415 24.231 1.00 72.12 90 TYR A O 1
ATOM 744 N N . ASP A 1 91 ? -18.616 -4.441 22.291 1.00 74.69 91 ASP A N 1
ATOM 745 C CA . ASP A 1 91 ? -18.429 -5.773 22.869 1.00 74.69 91 ASP A CA 1
ATOM 746 C C . ASP A 1 91 ? -17.265 -5.786 23.868 1.00 74.69 91 ASP A C 1
ATOM 748 O O . ASP A 1 91 ? -17.389 -6.316 24.968 1.00 74.69 91 ASP A O 1
ATOM 752 N N . GLN A 1 92 ? -16.171 -5.088 23.556 1.00 73.75 92 GLN A N 1
ATOM 753 C CA . GLN A 1 92 ? -15.042 -4.970 24.473 1.00 73.75 92 GLN A CA 1
ATOM 754 C C . GLN A 1 92 ? -15.399 -4.219 25.766 1.00 73.75 92 GLN A C 1
ATOM 756 O O . GLN A 1 92 ? -15.095 -4.705 26.851 1.00 73.75 92 GLN A O 1
ATOM 761 N N . GLY A 1 93 ? -16.125 -3.100 25.677 1.00 72.62 93 GLY A N 1
ATOM 762 C CA . GLY A 1 93 ? -16.626 -2.407 26.871 1.00 72.62 93 GLY A CA 1
ATOM 763 C C . GLY A 1 93 ? -17.628 -3.242 27.679 1.00 72.62 93 GLY A C 1
ATOM 764 O O . GLY A 1 93 ? -17.707 -3.115 28.900 1.00 72.62 93 GLY A O 1
ATOM 765 N N . HIS A 1 94 ? -18.380 -4.125 27.019 1.00 75.94 94 HIS A N 1
ATOM 766 C CA . HIS A 1 94 ? -19.294 -5.049 27.685 1.00 75.94 94 HIS A CA 1
ATOM 767 C C . HIS A 1 94 ? -18.548 -6.167 28.428 1.00 75.94 94 HIS A C 1
ATOM 769 O O . HIS A 1 94 ? -18.909 -6.501 29.556 1.00 75.94 94 HIS A O 1
ATOM 775 N N . ILE A 1 95 ? -17.485 -6.710 27.827 1.00 72.06 95 ILE A N 1
ATOM 776 C CA . ILE A 1 95 ? -16.603 -7.700 28.460 1.00 72.06 95 ILE A CA 1
ATOM 777 C C . ILE A 1 95 ? -15.928 -7.097 29.696 1.00 72.06 95 ILE A C 1
ATOM 779 O O . ILE A 1 95 ? -15.957 -7.717 30.760 1.00 72.06 95 ILE A O 1
ATOM 783 N N . ASP A 1 96 ? -15.406 -5.873 29.589 1.00 73.31 96 ASP A N 1
ATOM 784 C CA . ASP A 1 96 ? -14.768 -5.176 30.711 1.00 73.31 96 ASP A CA 1
ATOM 785 C C . ASP A 1 96 ? -15.761 -4.931 31.861 1.00 73.31 96 ASP A C 1
ATOM 787 O O . ASP A 1 96 ? -15.437 -5.140 33.029 1.00 73.31 96 ASP A O 1
ATOM 791 N N . PHE A 1 97 ? -17.010 -4.582 31.541 1.00 76.19 97 PHE A N 1
ATOM 792 C CA . PHE A 1 97 ? -18.065 -4.401 32.539 1.00 76.19 97 PHE A CA 1
ATOM 793 C C . PHE A 1 97 ? -18.451 -5.696 33.267 1.00 76.19 97 PHE A C 1
ATOM 795 O O . PHE A 1 97 ? -18.714 -5.681 34.471 1.00 76.19 97 PHE A O 1
ATOM 802 N N . ILE A 1 98 ? -18.513 -6.824 32.553 1.00 74.50 98 ILE A N 1
ATOM 803 C CA . ILE A 1 98 ? -18.777 -8.134 33.167 1.00 74.50 98 ILE A CA 1
ATOM 804 C C . ILE A 1 98 ? -17.606 -8.535 34.070 1.00 74.50 98 ILE A C 1
ATOM 806 O O . ILE A 1 98 ? -17.842 -9.031 35.173 1.00 74.50 98 ILE A O 1
ATOM 810 N N . ALA A 1 99 ? -16.368 -8.294 33.630 1.00 80.19 99 ALA A N 1
ATOM 811 C CA . ALA A 1 99 ? -15.171 -8.576 34.414 1.00 80.19 99 ALA A CA 1
ATOM 812 C C . ALA A 1 99 ? -15.142 -7.763 35.720 1.00 80.19 99 ALA A C 1
ATOM 814 O O . ALA A 1 99 ? -15.013 -8.343 36.796 1.00 80.19 99 ALA A O 1
ATOM 815 N N . GLU A 1 100 ? -15.375 -6.449 35.648 1.00 84.12 100 GLU A N 1
ATOM 816 C CA . GLU A 1 100 ? -15.406 -5.575 36.828 1.00 84.12 100 GLU A CA 1
ATOM 817 C C . GLU A 1 100 ? -16.493 -6.000 37.826 1.00 84.12 100 GLU A C 1
ATOM 819 O O . GLU A 1 100 ? -16.269 -6.048 39.038 1.00 84.12 100 GLU A O 1
ATOM 824 N N . ARG A 1 101 ? -17.678 -6.366 37.326 1.00 79.44 101 ARG A N 1
ATOM 825 C CA . ARG A 1 101 ? -18.788 -6.802 38.177 1.00 79.44 101 ARG A CA 1
ATOM 826 C C . ARG A 1 101 ? -18.496 -8.145 38.862 1.00 79.44 101 ARG A C 1
ATOM 828 O O . ARG A 1 101 ? -18.801 -8.303 40.040 1.00 79.44 101 ARG A O 1
ATOM 835 N N . HIS A 1 102 ? -17.863 -9.079 38.155 1.00 84.62 102 HIS A N 1
ATOM 836 C CA . HIS A 1 102 ? -17.451 -10.367 38.713 1.00 84.62 102 HIS A CA 1
ATOM 837 C C . HIS A 1 102 ? -16.382 -10.214 39.809 1.00 84.62 102 HIS A C 1
ATOM 839 O O . HIS A 1 102 ? -16.454 -10.885 40.841 1.00 84.62 102 HIS A O 1
ATOM 845 N N . ASP A 1 103 ? -15.428 -9.299 39.633 1.00 86.00 103 ASP A N 1
ATOM 846 C CA . ASP A 1 103 ? -14.404 -9.016 40.643 1.00 86.00 103 ASP A CA 1
ATOM 847 C C . ASP A 1 103 ? -15.011 -8.394 41.912 1.00 86.00 103 ASP A C 1
ATOM 849 O O . ASP A 1 103 ? -14.656 -8.773 43.034 1.00 86.00 103 ASP A O 1
ATOM 853 N N . LEU A 1 104 ? -15.983 -7.488 41.757 1.00 85.31 104 LEU A N 1
ATOM 854 C CA . LEU A 1 104 ? -16.716 -6.896 42.881 1.00 85.31 104 LEU A CA 1
ATOM 855 C C . LEU A 1 104 ? -17.517 -7.939 43.673 1.00 85.31 104 LEU A C 1
ATOM 857 O O . LEU A 1 104 ? -17.507 -7.907 44.908 1.00 85.31 104 LEU A O 1
ATOM 861 N N . ASP A 1 105 ? -18.166 -8.882 42.988 1.00 87.38 105 ASP A N 1
ATOM 862 C CA . ASP A 1 105 ? -18.922 -9.958 43.635 1.00 87.38 105 ASP A CA 1
ATOM 863 C C . ASP A 1 105 ? -17.997 -10.881 44.453 1.00 87.38 105 ASP A C 1
ATOM 865 O O . ASP A 1 105 ? -18.300 -11.196 45.608 1.00 87.38 105 ASP A O 1
ATOM 869 N N . GLN A 1 106 ? -16.810 -11.224 43.932 1.00 87.94 106 GLN A N 1
ATOM 870 C CA . GLN A 1 106 ? -15.812 -11.997 44.687 1.00 87.94 106 GLN A CA 1
ATOM 871 C C . GLN A 1 106 ? -15.322 -11.272 45.945 1.00 87.94 106 GLN A C 1
ATOM 873 O O . GLN A 1 106 ? -15.158 -11.887 47.006 1.00 87.94 106 GLN A O 1
ATOM 878 N N . VAL A 1 107 ? -15.080 -9.961 45.850 1.00 86.75 107 VAL A N 1
ATOM 879 C CA . VAL A 1 107 ? -14.668 -9.146 47.001 1.00 86.75 107 VAL A CA 1
ATOM 880 C C . VAL A 1 107 ? -15.769 -9.117 48.060 1.00 86.75 107 VAL A C 1
ATOM 882 O O . VAL A 1 107 ? -15.482 -9.293 49.249 1.00 86.75 107 VAL A O 1
ATOM 885 N N . ASN A 1 108 ? -17.026 -8.945 47.652 1.00 89.69 108 ASN A N 1
ATOM 886 C CA . ASN A 1 108 ? -18.157 -8.915 48.572 1.00 89.69 108 ASN A CA 1
ATOM 887 C C . ASN A 1 108 ? -18.325 -10.255 49.314 1.00 89.69 108 ASN A C 1
ATOM 889 O O . ASN A 1 108 ? -18.459 -10.273 50.541 1.00 89.69 108 ASN A O 1
ATOM 893 N N . ASP A 1 109 ? -18.207 -11.381 48.609 1.00 91.75 109 ASP A N 1
ATOM 894 C CA . ASP A 1 109 ? -18.267 -12.719 49.208 1.00 91.75 109 ASP A CA 1
ATOM 895 C C . ASP A 1 109 ? -17.146 -12.957 50.232 1.00 91.75 109 ASP A C 1
ATOM 897 O O . ASP A 1 109 ? -17.386 -13.492 51.325 1.00 91.75 109 ASP A O 1
ATOM 901 N N . MET A 1 110 ? -15.924 -12.501 49.933 1.00 91.12 110 MET A N 1
ATOM 902 C CA . MET A 1 110 ? -14.804 -12.555 50.878 1.00 91.12 110 MET A CA 1
ATOM 903 C C . MET A 1 110 ? -15.068 -11.725 52.141 1.00 91.12 110 MET A C 1
ATOM 905 O O . MET A 1 110 ? -14.802 -12.194 53.254 1.00 91.12 110 MET A O 1
ATOM 909 N N . LEU A 1 111 ? -15.624 -10.517 52.002 1.00 91.31 111 LEU A N 1
ATOM 910 C CA . LEU A 1 111 ? -15.957 -9.646 53.135 1.00 91.31 111 LEU A CA 1
ATOM 911 C C . LEU A 1 111 ? -17.060 -10.246 54.015 1.00 91.31 111 LEU A C 1
ATOM 913 O O . LEU A 1 111 ? -16.933 -10.260 55.244 1.00 91.31 111 LEU A O 1
ATOM 917 N N . VAL A 1 112 ? -18.107 -10.807 53.404 1.00 92.06 112 VAL A N 1
ATOM 918 C CA . VAL A 1 112 ? -19.193 -11.490 54.122 1.00 92.06 112 VAL A CA 1
ATOM 919 C C . VAL A 1 112 ? -18.659 -12.691 54.902 1.00 92.06 112 VAL A C 1
ATOM 921 O O . VAL A 1 112 ? -19.023 -12.890 56.068 1.00 92.06 112 VAL A O 1
ATOM 924 N N . LYS A 1 113 ? -17.774 -13.490 54.293 1.00 92.44 113 LYS A N 1
ATOM 925 C CA . LYS A 1 113 ? -17.156 -14.644 54.957 1.00 92.44 113 LYS A CA 1
ATOM 926 C C . LYS A 1 113 ? -16.296 -14.214 56.147 1.00 92.44 113 LYS A C 1
ATOM 928 O O . LYS A 1 113 ? -16.470 -14.756 57.240 1.00 92.44 113 LYS A O 1
ATOM 933 N N . LYS A 1 114 ? -15.452 -13.193 55.971 1.00 92.81 114 LYS A N 1
ATOM 934 C CA . LYS A 1 114 ? -14.603 -12.643 57.037 1.00 92.81 114 LYS A CA 1
ATOM 935 C C . LYS A 1 114 ? -15.429 -12.120 58.216 1.00 92.81 114 LYS A C 1
ATOM 937 O O . LYS A 1 114 ? -15.154 -12.464 59.362 1.00 92.81 114 LYS A O 1
ATOM 942 N N . GLY A 1 115 ? -16.510 -11.383 57.947 1.00 92.44 115 GLY A N 1
ATOM 943 C CA . GLY A 1 115 ? -17.409 -10.890 58.994 1.00 92.44 115 GLY A CA 1
ATOM 944 C C . GLY A 1 115 ? -18.076 -12.009 59.808 1.00 92.44 115 GLY A C 1
ATOM 945 O O . GLY A 1 115 ? -18.232 -11.890 61.027 1.00 92.44 115 GLY A O 1
ATOM 946 N N . LYS A 1 116 ? -18.438 -13.132 59.167 1.00 92.50 116 LYS A N 1
ATOM 947 C CA . LYS A 1 116 ? -18.968 -14.319 59.865 1.00 92.50 116 LYS A CA 1
ATOM 948 C C . LYS A 1 116 ? -17.913 -14.974 60.760 1.00 92.50 116 LYS A C 1
ATOM 950 O O . LYS A 1 116 ? -18.236 -15.356 61.887 1.00 92.50 116 LY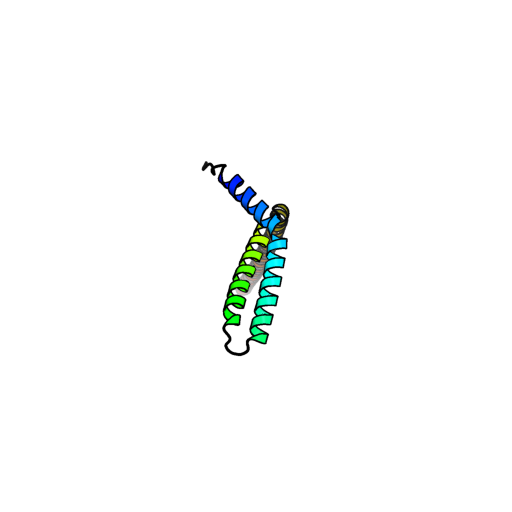S A O 1
ATOM 955 N N . GLU A 1 117 ? -16.675 -15.090 60.287 1.00 90.75 117 GLU A N 1
ATOM 956 C CA . GLU A 1 117 ? -15.559 -15.644 61.064 1.00 90.75 117 GLU A CA 1
ATOM 957 C C . GLU A 1 117 ? -15.223 -14.777 62.283 1.00 90.75 117 GLU A C 1
ATOM 959 O O . GLU A 1 117 ? -15.116 -15.300 63.395 1.00 90.75 117 GLU A O 1
ATOM 964 N N . ASP A 1 118 ? -15.164 -13.455 62.114 1.00 91.56 118 ASP A N 1
ATOM 965 C CA . ASP A 1 118 ? -14.912 -12.511 63.207 1.00 91.56 118 ASP A CA 1
ATOM 966 C C . ASP A 1 118 ? -16.013 -12.575 64.274 1.00 91.56 118 ASP A C 1
ATOM 968 O O . ASP A 1 118 ? -15.737 -12.589 65.478 1.00 91.56 118 ASP A O 1
ATOM 972 N N . LYS A 1 119 ? -17.280 -12.690 63.854 1.00 89.50 119 LYS A N 1
ATOM 973 C CA . LYS A 1 119 ? -18.413 -12.857 64.775 1.00 89.50 119 LYS A CA 1
ATOM 974 C C . LYS A 1 119 ? -18.337 -14.180 65.543 1.00 89.50 119 LYS A C 1
ATOM 976 O O . LYS A 1 119 ? -18.632 -14.205 66.738 1.00 89.50 119 LYS A O 1
ATOM 981 N N . LYS A 1 120 ? -17.911 -15.266 64.887 1.00 88.00 120 LYS A N 1
ATOM 982 C CA . LYS A 1 120 ? -17.697 -16.573 65.528 1.00 88.00 120 LYS A CA 1
ATOM 983 C C . LYS A 1 120 ? -16.565 -16.512 66.558 1.00 88.00 120 LYS A C 1
ATOM 985 O O . LYS A 1 120 ? -16.741 -17.012 67.665 1.00 88.00 120 LYS A O 1
ATOM 990 N N . ARG A 1 121 ? -15.450 -15.847 66.230 1.00 86.62 121 ARG A N 1
ATOM 991 C CA . ARG A 1 121 ? -14.317 -15.626 67.147 1.00 86.62 121 ARG A CA 1
ATOM 992 C C . ARG A 1 121 ? -14.714 -14.835 68.390 1.00 86.62 121 ARG A C 1
ATOM 994 O O . ARG A 1 121 ? -14.349 -15.225 69.489 1.00 86.62 121 ARG A O 1
ATOM 1001 N N . ARG A 1 122 ? -15.499 -13.763 68.232 1.00 84.81 122 ARG A N 1
ATOM 1002 C CA . ARG A 1 122 ? -16.001 -12.973 69.371 1.00 84.81 122 ARG A CA 1
ATOM 1003 C C . ARG A 1 122 ? -16.903 -13.784 70.298 1.00 84.81 122 ARG A C 1
ATOM 1005 O O . ARG A 1 122 ? -16.817 -13.620 71.506 1.00 84.81 122 ARG A O 1
ATOM 1012 N N . LYS A 1 123 ? -17.757 -14.647 69.740 1.00 80.69 123 LYS A N 1
ATOM 1013 C CA . LYS A 1 123 ? -18.684 -15.461 70.534 1.00 80.69 123 LYS A CA 1
ATOM 1014 C C . LYS A 1 123 ? -17.969 -16.565 71.324 1.00 80.69 123 LYS A C 1
ATOM 1016 O O . LYS A 1 123 ? -18.346 -16.805 72.454 1.00 80.69 123 LYS A O 1
ATOM 1021 N N . GLY A 1 124 ? -16.930 -17.184 70.759 1.00 76.88 124 GLY A N 1
ATOM 1022 C CA . GLY A 1 124 ? -16.167 -18.246 71.431 1.00 76.88 124 GLY A CA 1
ATOM 1023 C C . GLY A 1 124 ? -15.143 -17.777 72.472 1.00 76.88 124 GLY A C 1
ATOM 1024 O O . GLY A 1 124 ? -14.481 -18.619 73.055 1.00 76.88 124 GLY A O 1
ATOM 1025 N N . ASN A 1 125 ? -14.976 -16.465 72.671 1.00 71.44 125 ASN A N 1
ATOM 1026 C CA . ASN A 1 125 ? -14.048 -15.886 73.655 1.00 71.44 125 ASN A CA 1
ATOM 1027 C C . ASN A 1 125 ? -14.788 -15.216 74.833 1.00 71.44 125 ASN A C 1
ATOM 1029 O O . ASN A 1 125 ? -14.163 -14.526 75.634 1.00 71.44 125 ASN A O 1
ATOM 1033 N N . ALA A 1 126 ? -16.121 -15.336 74.861 1.00 67.00 126 ALA A N 1
ATOM 1034 C CA . ALA A 1 126 ? -17.007 -14.814 75.902 1.00 67.00 126 ALA A CA 1
ATOM 1035 C C . ALA A 1 126 ? -17.563 -15.924 76.821 1.00 67.00 126 ALA A C 1
ATOM 1037 O O . ALA A 1 126 ? -18.301 -15.606 77.752 1.00 67.00 126 ALA A O 1
ATOM 1038 N N . ASP A 1 127 ? -17.191 -17.178 76.545 1.00 56.84 127 ASP A N 1
ATOM 1039 C CA . ASP A 1 127 ? -17.433 -18.376 77.356 1.00 56.84 127 ASP A CA 1
ATOM 1040 C C . ASP A 1 127 ? -16.112 -18.796 78.025 1.00 56.84 127 ASP A C 1
ATOM 1042 O O . ASP A 1 127 ? -16.155 -19.265 79.185 1.00 56.84 127 ASP A O 1
#

Foldseek 3Di:
DDDDPPVVVVVVVVVLVVLVVCVVVLVVVLVVVLVVLVVCDVVVDDDPPSVVVNVVSVVVVVVSVVVNVVSPCDVVNVVVVVVVVVVVVVVVVVVVVVVVVVVVVVVVVVVVVVVVVVVVVVVVVVD

Secondary structure (DSSP, 8-state):
-----THHHHHHHHHHHHHHHHHHHHHHHHHHHHHHHHHHHHHH-SSGGGHHHHHHHHHHHHHHHHHHHHHTS-HHHHHHHHHHHHHHHHHHHHHHHHHHHHHHHHHHHHHHHHHHHHHHHHHTT--

pLDDT: mean 77.24, std 9.91, range [42.66, 92.81]